Protein AF-A0A967L584-F1 (afdb_monomer_lite)

Secondary structure (DSSP, 8-state):
------PPP-PPPS-------SSS---PPEEEEE----SS-EEEEEEESS-EETT-SS--EEEEEETTS-EEEEE-STTT--TTS-EEEETTEEEEEPS-EE-TT-EEEEEEEPPPPTT-TTS-HHHHS-EEPPPPPPGGGGSTTTTPPP--S----SS-----------

Sequence (170 aa):
DASPWRGVGEPPSPERRDPLTGTGASTAIARVVGNYTGDEDNTFTFTAVQTGVVGGDKQLQVRWSDEQGRSGILNLDALNYAPGEPLEFVDGLALVFSEGEIIVNDNFSFNVRAQRSDLEWWVPEDERTAAIFQPSAWQRQQTEEFGAPVVEGPYTGTEDQEFTLTIQGS

pLDDT: mean 83.73, std 18.05, range [33.62, 98.56]

Foldseek 3Di:
DDDPDDPDPDDPDPDDPDPQPLDFAWDKFKWKDFFAQDAAKKKKKKFWAAKDWFQAQDWTKIKMAMPVGDIDIDTRYVVRDDAQDWDDDDRGMTMHIHTIIHHHGWMKMWIKGHQADPVPVVDDPVSRGTDTDTIDGTPRCCDPRHNNDDDDDDDPDPDDDDDDDDDDDD

Structure (mmCIF, N/CA/C/O backbone):
data_AF-A0A967L584-F1
#
_entry.id   AF-A0A967L584-F1
#
loop_
_atom_site.group_PDB
_atom_site.id
_atom_site.type_symbol
_atom_site.label_atom_id
_atom_site.label_alt_id
_atom_site.label_comp_id
_atom_site.label_asym_id
_atom_site.label_entity_id
_atom_site.label_seq_id
_atom_site.pdbx_PDB_ins_code
_atom_site.Cartn_x
_atom_site.Cartn_y
_atom_site.Cartn_z
_atom_site.occupancy
_atom_site.B_iso_or_equiv
_atom_site.auth_seq_id
_atom_site.auth_comp_id
_atom_site.auth_asym_id
_atom_site.auth_atom_id
_atom_site.pdbx_PDB_model_num
ATOM 1 N N . ASP A 1 1 ? 4.908 -26.405 -60.908 1.00 38.97 1 ASP A N 1
ATOM 2 C CA . ASP A 1 1 ? 4.010 -25.569 -60.094 1.00 38.97 1 ASP A CA 1
ATOM 3 C C . ASP A 1 1 ? 4.000 -26.029 -58.652 1.00 38.97 1 ASP A C 1
ATOM 5 O O . ASP A 1 1 ? 3.496 -27.104 -58.360 1.00 38.97 1 ASP A O 1
ATOM 9 N N . ALA A 1 2 ? 4.643 -25.257 -57.774 1.00 42.38 2 ALA A N 1
ATOM 10 C CA . ALA A 1 2 ? 4.703 -25.509 -56.337 1.00 42.38 2 ALA A CA 1
ATOM 11 C C . ALA A 1 2 ? 3.832 -24.473 -55.613 1.00 42.38 2 ALA A C 1
ATOM 13 O O . ALA A 1 2 ? 3.906 -23.280 -55.905 1.00 42.38 2 ALA A O 1
ATOM 14 N N . SER A 1 3 ? 2.975 -24.948 -54.711 1.00 45.47 3 SER A N 1
ATOM 15 C CA . SER A 1 3 ? 1.988 -24.154 -53.978 1.00 45.47 3 SER A CA 1
ATOM 16 C C . SER A 1 3 ? 2.634 -23.043 -53.130 1.00 45.47 3 SER A C 1
ATOM 18 O O . SER A 1 3 ? 3.581 -23.326 -52.394 1.00 45.47 3 SER A O 1
ATOM 20 N N . PRO A 1 4 ? 2.113 -21.801 -53.151 1.00 49.56 4 PRO A N 1
ATOM 21 C CA . PRO A 1 4 ? 2.626 -20.707 -52.336 1.00 49.56 4 PRO A CA 1
ATOM 22 C C . PRO A 1 4 ? 1.970 -20.719 -50.949 1.00 49.56 4 PRO A C 1
ATOM 24 O O . PRO A 1 4 ? 1.163 -19.854 -50.618 1.00 49.56 4 PRO A O 1
ATOM 27 N N . TRP A 1 5 ? 2.314 -21.701 -50.119 1.00 41.19 5 TRP A N 1
ATOM 28 C CA . TRP A 1 5 ? 2.005 -21.626 -48.692 1.00 41.19 5 TRP A CA 1
ATOM 29 C C . TRP A 1 5 ? 3.119 -20.844 -47.989 1.00 41.19 5 TRP A C 1
ATOM 31 O O . TRP A 1 5 ? 4.185 -21.382 -47.700 1.00 41.19 5 TRP A O 1
ATOM 41 N N . ARG A 1 6 ? 2.880 -19.552 -47.723 1.00 50.28 6 ARG A N 1
ATOM 42 C CA . ARG A 1 6 ? 3.615 -18.827 -46.677 1.00 50.28 6 ARG A CA 1
ATOM 43 C C . ARG A 1 6 ? 3.081 -19.330 -45.342 1.00 50.28 6 ARG A C 1
ATOM 45 O O . ARG A 1 6 ? 1.932 -19.050 -45.009 1.00 50.28 6 ARG A O 1
ATOM 52 N N . GLY A 1 7 ? 3.898 -20.090 -44.616 1.00 41.66 7 GLY A N 1
ATOM 53 C CA . GLY A 1 7 ? 3.625 -20.398 -43.217 1.00 41.66 7 GLY A CA 1
ATOM 54 C C . GLY A 1 7 ? 3.335 -19.102 -42.465 1.00 41.66 7 GLY A C 1
ATOM 55 O O . GLY A 1 7 ? 4.016 -18.093 -42.674 1.00 41.66 7 GLY A O 1
ATOM 56 N N . VAL A 1 8 ? 2.285 -19.120 -41.647 1.00 49.78 8 VAL A N 1
ATOM 57 C CA . VAL A 1 8 ? 2.089 -18.116 -40.602 1.00 49.78 8 VAL A CA 1
ATOM 58 C C . VAL A 1 8 ? 3.408 -18.001 -39.841 1.00 49.78 8 VAL A C 1
ATOM 60 O O . VAL A 1 8 ? 4.007 -19.022 -39.505 1.00 49.78 8 VAL A O 1
ATOM 63 N N . GLY A 1 9 ? 3.917 -16.776 -39.697 1.00 44.16 9 GLY A N 1
ATOM 64 C CA . GLY A 1 9 ? 5.165 -16.535 -38.980 1.00 44.16 9 GLY A CA 1
ATOM 65 C C . GLY A 1 9 ? 5.125 -17.211 -37.614 1.00 44.16 9 GLY A C 1
ATOM 66 O O . GLY A 1 9 ? 4.046 -17.352 -37.036 1.00 44.16 9 GLY A O 1
ATOM 67 N N . GLU A 1 10 ? 6.297 -17.651 -37.156 1.00 48.84 10 GLU A N 1
ATOM 68 C CA . GLU A 1 10 ? 6.543 -18.138 -35.798 1.00 48.84 10 GLU A CA 1
ATOM 69 C C . GLU A 1 10 ? 5.622 -17.397 -34.809 1.00 48.84 10 GLU A C 1
ATOM 71 O O . GLU A 1 10 ? 5.589 -16.157 -34.858 1.00 48.84 10 GLU A O 1
ATOM 76 N N . PRO A 1 11 ? 4.836 -18.089 -33.957 1.00 49.75 11 PRO A N 1
ATOM 77 C CA . PRO A 1 11 ? 4.095 -17.399 -32.910 1.00 49.75 11 PRO A CA 1
ATOM 78 C C . PRO A 1 11 ? 5.072 -16.481 -32.163 1.00 49.75 11 PRO A C 1
ATOM 80 O O . PRO A 1 11 ? 6.230 -16.871 -31.977 1.00 49.75 11 PRO A O 1
ATOM 83 N N . PRO A 1 12 ? 4.665 -15.255 -31.785 1.00 45.62 12 PRO A N 1
ATOM 84 C CA . PRO A 1 12 ? 5.549 -14.382 -31.033 1.00 45.62 12 PRO A CA 1
ATOM 85 C C . PRO A 1 12 ? 6.077 -15.170 -29.836 1.00 45.62 12 PRO A C 1
ATOM 87 O O . PRO A 1 12 ? 5.298 -15.734 -29.067 1.00 45.62 12 PRO A O 1
ATOM 90 N N . SER A 1 13 ? 7.406 -15.265 -29.745 1.00 43.09 13 SER A N 1
ATOM 91 C CA . SER A 1 13 ? 8.081 -15.859 -28.595 1.00 43.09 13 SER A CA 1
ATOM 92 C C . SER A 1 13 ? 7.451 -15.276 -27.325 1.00 43.09 13 SER A C 1
ATOM 94 O O . SER A 1 13 ? 7.328 -14.048 -27.260 1.00 43.09 13 SER A O 1
ATOM 96 N N . PRO A 1 14 ? 7.053 -16.082 -26.324 1.00 47.91 14 PRO A N 1
ATOM 97 C CA . PRO A 1 14 ? 6.413 -15.578 -25.105 1.00 47.91 14 PRO A CA 1
ATOM 98 C C . PRO A 1 14 ? 7.335 -14.705 -24.232 1.00 47.91 14 PRO A C 1
ATOM 100 O O . PRO A 1 14 ? 6.978 -14.332 -23.121 1.00 47.91 14 PRO A O 1
ATOM 103 N N . GLU A 1 15 ? 8.515 -14.331 -24.722 1.00 46.56 15 GLU A N 1
ATOM 104 C CA . GLU A 1 15 ? 9.531 -13.610 -23.974 1.00 46.56 15 GLU A CA 1
ATOM 105 C C . GLU A 1 15 ? 9.973 -12.356 -24.723 1.00 46.56 15 GLU A C 1
ATOM 107 O O . GLU A 1 15 ? 11.086 -12.231 -25.233 1.00 46.56 15 GLU A O 1
ATOM 112 N N . ARG A 1 16 ? 9.088 -11.367 -24.751 1.00 41.09 16 ARG A N 1
ATOM 113 C CA . ARG A 1 16 ? 9.546 -9.988 -24.627 1.00 41.09 16 ARG A CA 1
ATOM 114 C C . ARG A 1 16 ? 8.745 -9.342 -23.512 1.00 41.09 16 ARG A C 1
ATOM 116 O O . ARG A 1 16 ? 7.829 -8.574 -23.760 1.00 41.09 16 ARG A O 1
ATOM 123 N N . ARG A 1 17 ? 9.092 -9.704 -22.272 1.00 53.09 17 ARG A N 1
ATOM 124 C CA . ARG A 1 17 ? 8.871 -8.798 -21.144 1.00 53.09 17 ARG A CA 1
ATOM 125 C C . ARG A 1 17 ? 9.595 -7.516 -21.538 1.00 53.09 17 ARG A C 1
ATOM 127 O O . ARG A 1 17 ? 10.801 -7.576 -21.797 1.00 53.09 17 ARG A O 1
ATOM 134 N N . ASP A 1 18 ? 8.859 -6.424 -21.714 1.00 49.31 18 ASP A N 1
ATOM 135 C CA . ASP A 1 18 ? 9.482 -5.134 -21.983 1.00 49.31 18 ASP A CA 1
ATOM 136 C C . ASP A 1 18 ? 10.583 -4.907 -20.937 1.00 49.31 18 ASP A C 1
ATOM 138 O O . ASP A 1 18 ? 10.423 -5.309 -19.776 1.00 49.31 18 ASP A O 1
ATOM 142 N N . PRO A 1 19 ? 11.753 -4.379 -21.336 1.00 51.38 19 PRO A N 1
ATOM 143 C CA . PRO A 1 19 ? 12.800 -4.106 -20.370 1.00 51.38 19 PRO A CA 1
ATOM 144 C C . PRO A 1 19 ? 12.208 -3.215 -19.280 1.00 51.38 19 PRO A C 1
ATOM 146 O O . PRO A 1 19 ? 11.567 -2.223 -19.618 1.00 51.38 19 PRO A O 1
ATOM 149 N N . LEU A 1 20 ? 12.435 -3.578 -18.008 1.00 56.66 20 LEU A N 1
ATOM 150 C CA . LEU A 1 20 ? 12.178 -2.698 -16.864 1.00 56.66 20 LEU A CA 1
ATOM 151 C C . LEU A 1 20 ? 12.669 -1.310 -17.254 1.00 56.66 20 LEU A C 1
ATOM 153 O O . LEU A 1 20 ? 13.878 -1.122 -17.445 1.00 56.66 20 LEU A O 1
ATOM 157 N N . THR A 1 21 ? 11.756 -0.370 -17.460 1.00 62.25 21 THR A N 1
ATOM 158 C CA . THR A 1 21 ? 12.156 0.934 -17.983 1.00 62.25 21 THR A CA 1
ATOM 159 C C . THR A 1 21 ? 12.933 1.680 -16.912 1.00 62.25 21 THR A C 1
ATOM 161 O O . THR A 1 21 ? 13.709 2.580 -17.239 1.00 62.25 21 THR A O 1
ATOM 164 N N . GLY A 1 22 ? 12.716 1.335 -15.630 1.00 61.06 22 GLY A N 1
ATOM 165 C CA . GLY A 1 22 ? 13.284 2.029 -14.473 1.00 61.06 22 GLY A CA 1
ATOM 166 C C . GLY A 1 22 ? 12.938 3.520 -14.433 1.00 61.06 22 GLY A C 1
ATOM 167 O O . GLY A 1 22 ? 13.489 4.266 -13.626 1.00 61.06 22 GLY A O 1
ATOM 168 N N . THR A 1 23 ? 12.043 3.948 -15.319 1.00 62.84 23 THR A N 1
ATOM 169 C CA . THR A 1 23 ? 11.654 5.317 -15.624 1.00 62.84 23 THR A CA 1
ATOM 170 C C . THR A 1 23 ? 10.143 5.288 -15.837 1.00 62.84 23 THR A C 1
ATOM 172 O O . THR A 1 23 ? 9.642 4.450 -16.584 1.00 62.84 23 THR A O 1
ATOM 175 N N . GLY A 1 24 ? 9.401 6.135 -15.123 1.00 81.75 24 GLY A N 1
ATOM 176 C CA . GLY A 1 24 ? 7.939 6.070 -15.094 1.00 81.75 24 GLY A CA 1
ATOM 177 C C . GLY A 1 24 ? 7.348 5.830 -13.706 1.00 81.75 24 GLY A C 1
ATOM 178 O O . GLY A 1 24 ? 8.011 6.022 -12.675 1.00 81.75 24 GLY A O 1
ATOM 179 N N . ALA A 1 25 ? 6.084 5.412 -13.717 1.00 86.69 25 ALA A N 1
ATOM 180 C CA . ALA A 1 25 ? 5.305 5.043 -12.548 1.00 86.69 25 ALA A CA 1
ATOM 181 C C . ALA A 1 25 ? 5.148 3.524 -12.429 1.00 86.69 25 ALA A C 1
ATOM 183 O O . ALA A 1 25 ? 5.168 2.805 -13.429 1.00 86.69 25 ALA A O 1
ATOM 184 N N . SER A 1 26 ? 4.970 3.041 -11.202 1.00 92.31 26 SER A N 1
ATOM 185 C CA . SER A 1 26 ? 4.696 1.625 -10.956 1.00 92.31 26 SER A CA 1
ATOM 186 C C . SER A 1 26 ? 3.366 1.211 -11.594 1.00 92.31 26 SER A C 1
ATOM 188 O O . SER A 1 26 ? 2.406 1.977 -11.600 1.00 92.31 26 SER A O 1
ATOM 190 N N . THR A 1 27 ? 3.308 -0.004 -12.136 1.00 91.88 27 THR A N 1
ATOM 191 C CA . THR A 1 27 ? 2.149 -0.558 -12.856 1.00 91.88 27 THR A CA 1
ATOM 192 C C . THR A 1 27 ? 1.475 -1.712 -12.120 1.00 91.88 27 THR A C 1
ATOM 194 O O . THR A 1 27 ? 0.317 -2.008 -12.406 1.00 91.88 27 THR A O 1
ATOM 197 N N . ALA A 1 28 ? 2.154 -2.345 -11.157 1.00 93.56 28 ALA A N 1
ATOM 198 C CA . ALA A 1 28 ? 1.544 -3.374 -10.318 1.00 93.56 28 ALA A CA 1
ATOM 199 C C . ALA A 1 28 ? 0.386 -2.790 -9.496 1.00 93.56 28 ALA A C 1
ATOM 201 O O . ALA A 1 28 ? 0.557 -1.796 -8.796 1.00 93.56 28 ALA A O 1
ATOM 202 N N . ILE A 1 29 ? -0.787 -3.412 -9.534 1.00 92.81 29 ILE A N 1
ATOM 203 C CA . ILE A 1 29 ? -1.956 -2.959 -8.779 1.00 92.81 29 ILE A CA 1
ATOM 204 C C . ILE A 1 29 ? -1.924 -3.601 -7.396 1.00 92.81 29 ILE A C 1
ATOM 206 O O . ILE A 1 29 ? -1.831 -4.824 -7.287 1.00 92.81 29 ILE A O 1
ATOM 210 N N . ALA A 1 30 ? -2.037 -2.783 -6.350 1.00 95.56 30 ALA A N 1
ATOM 211 C CA . ALA A 1 30 ? -2.193 -3.242 -4.976 1.00 95.56 30 ALA A CA 1
ATOM 212 C C . ALA A 1 30 ? -3.674 -3.231 -4.575 1.00 95.56 30 ALA A C 1
ATOM 214 O O . ALA A 1 30 ? -4.383 -2.248 -4.784 1.00 95.56 30 ALA A O 1
ATOM 215 N N . ARG A 1 31 ? -4.134 -4.318 -3.959 1.00 96.88 31 ARG A N 1
ATOM 216 C CA . ARG A 1 31 ? -5.451 -4.433 -3.327 1.00 96.88 31 ARG A CA 1
ATOM 217 C C . ARG A 1 31 ? -5.263 -4.859 -1.884 1.00 96.88 31 ARG A C 1
ATOM 219 O O . ARG A 1 31 ? -4.509 -5.789 -1.613 1.00 96.88 31 ARG A O 1
ATOM 226 N N . VAL A 1 32 ? -5.987 -4.232 -0.970 1.00 97.75 32 VAL A N 1
ATOM 227 C CA . VAL A 1 32 ? -6.017 -4.657 0.432 1.00 97.75 32 VAL A CA 1
ATOM 228 C C . VAL A 1 32 ? -7.201 -5.589 0.668 1.00 97.75 32 VAL A C 1
ATOM 230 O O . VAL A 1 32 ? -8.309 -5.354 0.172 1.00 97.75 32 VAL A O 1
ATOM 233 N N . VAL A 1 33 ? -6.948 -6.673 1.396 1.00 97.69 33 VAL A N 1
ATOM 234 C CA . VAL A 1 33 ? -7.936 -7.681 1.794 1.00 97.69 33 VAL A CA 1
ATOM 235 C C . VAL A 1 33 ? -7.743 -8.053 3.266 1.00 97.69 33 VAL A C 1
ATOM 237 O O . VAL A 1 33 ? -6.709 -7.752 3.861 1.00 97.69 33 VAL A O 1
ATOM 240 N N . GLY A 1 34 ? -8.734 -8.729 3.844 1.00 96.69 34 GLY A N 1
ATOM 241 C CA . GLY A 1 34 ? -8.728 -9.148 5.247 1.00 96.69 34 GLY A CA 1
ATOM 242 C C . GLY A 1 34 ? -9.774 -8.412 6.076 1.00 96.69 34 GLY A C 1
ATOM 243 O O . GLY A 1 34 ? -10.652 -7.744 5.531 1.00 96.69 34 GLY A O 1
ATOM 244 N N . ASN A 1 35 ? -9.682 -8.564 7.395 1.00 96.00 35 ASN A N 1
ATOM 245 C CA . ASN A 1 35 ? -10.523 -7.858 8.358 1.00 96.00 35 ASN A CA 1
ATOM 246 C C . ASN A 1 35 ? -9.603 -7.095 9.298 1.00 96.00 35 ASN A C 1
ATOM 248 O O . ASN A 1 35 ? -8.730 -7.706 9.911 1.00 96.00 35 ASN A O 1
ATOM 252 N N . TYR A 1 36 ? -9.795 -5.782 9.407 1.00 96.69 36 TYR A N 1
ATOM 253 C CA . TYR A 1 36 ? -8.946 -4.969 10.262 1.00 96.69 36 TYR A CA 1
ATOM 254 C C . TYR A 1 36 ? -9.224 -5.265 11.737 1.00 96.69 36 TYR A C 1
ATOM 256 O O . TYR A 1 36 ? -10.364 -5.144 12.187 1.00 96.69 36 TYR A O 1
ATOM 264 N N . THR A 1 37 ? -8.184 -5.654 12.477 1.00 96.31 37 THR A N 1
ATOM 265 C CA . THR A 1 37 ? -8.272 -5.990 13.908 1.00 96.31 37 THR A CA 1
ATOM 266 C C . THR A 1 37 ? -7.561 -4.987 14.815 1.00 96.31 37 THR A C 1
ATOM 268 O O . THR A 1 37 ? -7.323 -5.305 15.977 1.00 96.31 37 THR A O 1
ATOM 271 N N . GLY A 1 38 ? -7.143 -3.831 14.294 1.00 95.06 38 GLY A N 1
ATOM 272 C CA . GLY A 1 38 ? -6.538 -2.783 15.112 1.00 95.06 38 GLY A CA 1
ATOM 273 C C . GLY A 1 38 ? -7.580 -1.980 15.892 1.00 95.06 38 GLY A C 1
ATOM 274 O O . GLY A 1 38 ? -8.747 -1.905 15.502 1.00 95.06 38 GLY A O 1
ATOM 275 N N . ASP A 1 39 ? -7.135 -1.380 16.995 1.00 93.38 39 ASP A N 1
ATOM 276 C CA . ASP A 1 39 ? -7.998 -0.667 17.947 1.00 93.38 39 ASP A CA 1
ATOM 277 C C . ASP A 1 39 ? -8.227 0.812 17.583 1.00 93.38 39 ASP A C 1
ATOM 279 O O . ASP A 1 39 ? -9.155 1.443 18.085 1.00 93.38 39 ASP A O 1
ATOM 283 N N . GLU A 1 40 ? -7.393 1.374 16.707 1.00 94.31 40 GLU A N 1
ATOM 284 C CA . GLU A 1 40 ? -7.432 2.781 16.302 1.00 94.31 40 GLU A CA 1
ATOM 285 C C . GLU A 1 40 ? -7.484 2.902 14.780 1.00 94.31 40 GLU A C 1
ATOM 287 O O . GLU A 1 40 ? -6.986 2.036 14.060 1.00 94.31 40 GLU A O 1
ATOM 292 N N . ASP A 1 41 ? -8.072 3.989 14.281 1.00 96.31 41 ASP A N 1
ATOM 293 C CA . ASP A 1 41 ? -7.945 4.329 12.865 1.00 96.31 41 ASP A CA 1
ATOM 294 C C . ASP A 1 41 ? -6.469 4.529 12.519 1.00 96.31 41 ASP A C 1
ATOM 296 O O . ASP A 1 41 ? -5.669 4.969 13.349 1.00 96.31 41 ASP A O 1
ATOM 300 N N . ASN A 1 42 ? -6.096 4.187 11.291 1.00 97.88 42 ASN A N 1
ATOM 301 C CA . ASN A 1 42 ? -4.701 4.235 10.889 1.00 97.88 42 ASN A CA 1
ATOM 302 C C . ASN A 1 42 ? -4.569 4.447 9.383 1.00 97.88 42 ASN A C 1
ATOM 304 O O . ASN A 1 42 ? -5.445 4.070 8.598 1.00 97.88 42 ASN A O 1
ATOM 308 N N . THR A 1 43 ? -3.425 4.984 8.986 1.00 98.38 43 THR A N 1
ATOM 309 C CA . THR A 1 43 ? -3.026 5.122 7.591 1.00 98.38 43 THR A CA 1
ATOM 310 C C . THR A 1 43 ? -1.760 4.319 7.358 1.00 98.38 43 THR A C 1
ATOM 312 O O . THR A 1 43 ? -0.726 4.570 7.977 1.00 98.38 43 THR A O 1
ATOM 315 N N . PHE A 1 44 ? -1.811 3.371 6.426 1.00 98.56 44 PHE A N 1
ATOM 316 C CA . PHE A 1 44 ? -0.633 2.620 6.011 1.00 98.56 44 PHE A CA 1
ATOM 317 C C . PHE A 1 44 ? -0.044 3.220 4.741 1.00 98.56 44 PHE A C 1
ATOM 319 O O . PHE A 1 44 ? -0.758 3.477 3.774 1.00 98.56 44 PHE A O 1
ATOM 326 N N . THR A 1 45 ? 1.275 3.395 4.725 1.00 98.56 45 THR A N 1
ATOM 327 C CA . THR A 1 45 ? 2.037 3.843 3.556 1.00 98.56 45 THR A CA 1
ATOM 328 C C . THR A 1 45 ? 3.027 2.767 3.146 1.00 98.56 45 THR A C 1
ATOM 330 O O . THR A 1 45 ? 3.821 2.301 3.963 1.00 98.56 45 THR A O 1
ATOM 333 N N . PHE A 1 46 ? 3.011 2.403 1.868 1.00 98.56 46 PHE A N 1
ATOM 334 C CA . PHE A 1 46 ? 3.904 1.420 1.267 1.00 98.56 46 PHE A CA 1
ATOM 335 C C . PHE A 1 46 ? 4.835 2.121 0.287 1.00 98.56 46 PHE A C 1
ATOM 337 O O . PHE A 1 46 ? 4.387 2.885 -0.558 1.00 98.56 46 PHE A O 1
ATOM 344 N N . THR A 1 47 ? 6.140 1.885 0.394 1.00 98.31 47 THR A N 1
ATOM 345 C CA . THR A 1 47 ? 7.172 2.512 -0.441 1.00 98.31 47 THR A CA 1
ATOM 346 C C . THR A 1 47 ? 8.100 1.459 -1.025 1.00 98.31 47 THR A C 1
ATOM 348 O O . THR A 1 47 ? 8.685 0.651 -0.297 1.00 98.31 47 THR A O 1
ATOM 351 N N . ALA A 1 48 ? 8.274 1.489 -2.341 1.00 97.06 48 ALA A N 1
ATOM 352 C CA . ALA A 1 48 ? 9.177 0.598 -3.051 1.00 97.06 48 ALA A CA 1
ATOM 353 C C . ALA A 1 48 ? 10.640 0.855 -2.664 1.00 97.06 48 ALA A C 1
ATOM 355 O O . ALA A 1 48 ? 11.140 1.976 -2.782 1.00 97.06 48 ALA A O 1
ATOM 356 N N . VAL A 1 49 ? 11.346 -0.197 -2.243 1.00 97.31 49 VAL A N 1
ATOM 357 C CA . VAL A 1 49 ? 12.768 -0.129 -1.862 1.00 97.31 49 VAL A CA 1
ATOM 358 C C . VAL A 1 49 ? 13.677 -0.210 -3.090 1.00 97.31 49 VAL A C 1
ATOM 360 O O . VAL A 1 49 ? 14.746 0.395 -3.117 1.00 97.31 49 VAL A O 1
ATOM 363 N N . GLN A 1 50 ? 13.245 -0.926 -4.129 1.00 93.88 50 GLN A N 1
ATOM 364 C CA . GLN A 1 50 ? 13.985 -1.121 -5.375 1.00 93.88 50 GLN A CA 1
ATOM 365 C C . GLN A 1 50 ? 13.039 -1.352 -6.552 1.00 93.88 50 GLN A C 1
ATOM 367 O O . GLN A 1 50 ? 11.892 -1.747 -6.357 1.00 93.88 50 GLN A O 1
ATOM 372 N N . THR A 1 51 ? 13.534 -1.120 -7.769 1.00 93.56 51 THR A N 1
ATOM 373 C CA . THR A 1 51 ? 12.778 -1.384 -8.998 1.00 93.56 51 THR A CA 1
ATOM 374 C C . THR A 1 51 ? 12.790 -2.874 -9.345 1.00 93.56 51 THR A C 1
ATOM 376 O O . THR A 1 51 ? 13.851 -3.503 -9.319 1.00 93.56 51 THR A O 1
ATOM 379 N N . GLY A 1 52 ? 11.644 -3.431 -9.737 1.00 93.31 52 GLY A N 1
ATOM 380 C CA . GLY A 1 52 ? 11.528 -4.830 -10.155 1.00 93.31 52 GLY A CA 1
ATOM 381 C C . GLY A 1 52 ? 10.135 -5.200 -10.660 1.00 93.31 52 GLY A C 1
ATOM 382 O O . GLY A 1 52 ? 9.248 -4.357 -10.713 1.00 93.31 52 GLY A O 1
ATOM 383 N N . VAL A 1 53 ? 9.951 -6.471 -11.027 1.00 94.19 53 VAL A N 1
ATOM 384 C CA . VAL A 1 53 ? 8.640 -7.039 -11.388 1.00 94.19 53 VAL A CA 1
ATOM 385 C C . VAL A 1 53 ? 8.135 -7.881 -10.223 1.00 94.19 53 VAL A C 1
ATOM 387 O O . VAL A 1 53 ? 8.901 -8.673 -9.671 1.00 94.19 53 VAL A O 1
ATOM 390 N N . VAL A 1 54 ? 6.863 -7.728 -9.867 1.00 94.56 54 VAL A N 1
ATOM 391 C CA . VAL A 1 54 ? 6.199 -8.567 -8.858 1.00 94.56 54 VAL A CA 1
ATOM 392 C C . VAL A 1 54 ? 6.211 -10.034 -9.294 1.00 94.56 54 VAL A C 1
ATOM 394 O O . VAL A 1 54 ? 5.801 -10.354 -10.406 1.00 94.56 54 VAL A O 1
ATOM 397 N N . GLY A 1 55 ? 6.693 -10.923 -8.424 1.00 91.44 55 GLY A N 1
ATOM 398 C CA . GLY A 1 55 ? 6.891 -12.344 -8.726 1.00 91.44 55 GLY A CA 1
ATOM 399 C C . GLY A 1 55 ? 8.061 -12.625 -9.674 1.00 91.44 55 GLY A C 1
ATOM 400 O O . GLY A 1 55 ? 8.165 -13.725 -10.210 1.00 91.44 55 GLY A O 1
ATOM 401 N N . GLY A 1 56 ? 8.925 -11.638 -9.929 1.00 91.44 56 GLY A N 1
ATOM 402 C CA . GLY A 1 56 ? 10.110 -11.793 -10.770 1.00 91.44 56 GLY A CA 1
ATOM 403 C C . GLY A 1 56 ? 11.310 -12.402 -10.034 1.00 91.44 56 GLY A C 1
ATOM 404 O O . GLY A 1 56 ? 11.360 -12.440 -8.808 1.00 91.44 56 GLY A O 1
ATOM 405 N N . ASP A 1 57 ? 12.326 -12.828 -10.792 1.00 86.62 57 ASP A N 1
ATOM 406 C CA . ASP A 1 57 ? 13.528 -13.488 -10.244 1.00 86.62 57 ASP A CA 1
ATOM 407 C C . ASP A 1 57 ? 14.447 -12.548 -9.445 1.00 86.62 57 ASP A C 1
ATOM 409 O O . ASP A 1 57 ? 15.312 -12.984 -8.684 1.00 86.62 57 ASP A O 1
ATOM 413 N N . LYS A 1 58 ? 14.310 -11.235 -9.656 1.00 88.56 58 LYS A N 1
ATOM 414 C CA . LYS A 1 58 ? 15.072 -10.233 -8.910 1.00 88.56 58 LYS A CA 1
ATOM 415 C C . LYS A 1 58 ? 14.395 -9.995 -7.570 1.00 88.56 58 LYS A C 1
ATOM 417 O O . LYS A 1 58 ? 13.183 -9.819 -7.527 1.00 88.56 58 LYS A O 1
ATOM 422 N N . GLN A 1 59 ? 15.201 -9.879 -6.514 1.00 90.81 59 GLN A N 1
ATOM 423 C CA . GLN A 1 59 ? 14.722 -9.422 -5.213 1.00 90.81 59 GLN A CA 1
ATOM 424 C C . GLN A 1 59 ? 13.929 -8.121 -5.398 1.00 90.81 59 GLN A C 1
ATOM 426 O O . GLN A 1 59 ? 14.430 -7.167 -6.004 1.00 90.81 59 GLN A O 1
ATOM 431 N N . LEU A 1 60 ? 12.708 -8.090 -4.877 1.00 94.81 60 LEU A N 1
ATOM 432 C CA . LEU A 1 60 ? 11.825 -6.933 -4.905 1.00 94.81 60 LEU A CA 1
ATOM 433 C C . LEU A 1 60 ? 11.246 -6.744 -3.512 1.00 94.81 60 LEU A C 1
ATOM 435 O O . LEU A 1 60 ? 10.694 -7.676 -2.934 1.00 94.81 60 LEU A O 1
ATOM 439 N N . GLN A 1 61 ? 11.398 -5.540 -2.970 1.00 97.25 61 GLN A N 1
ATOM 440 C CA . GLN A 1 61 ? 10.984 -5.223 -1.612 1.00 97.25 61 GLN A CA 1
ATOM 441 C C . GLN A 1 61 ? 10.153 -3.953 -1.564 1.00 97.25 61 GLN A C 1
ATOM 443 O O . GLN A 1 61 ? 10.461 -2.959 -2.227 1.00 97.25 61 GLN A O 1
ATOM 448 N N . VAL A 1 62 ? 9.132 -3.983 -0.715 1.00 97.75 62 VAL A N 1
ATOM 449 C CA . VAL A 1 62 ? 8.311 -2.826 -0.370 1.00 97.75 62 VAL A CA 1
ATOM 450 C C . VAL A 1 62 ? 8.352 -2.663 1.140 1.00 97.75 62 VAL A C 1
ATOM 452 O O . VAL A 1 62 ? 8.043 -3.590 1.886 1.00 97.75 62 VAL A O 1
ATOM 455 N N . ARG A 1 63 ? 8.759 -1.485 1.603 1.00 98.44 63 ARG A N 1
ATOM 456 C CA . ARG A 1 63 ? 8.702 -1.123 3.017 1.00 98.44 63 ARG A CA 1
ATOM 457 C C . ARG A 1 63 ? 7.329 -0.549 3.317 1.00 98.44 63 ARG A C 1
ATOM 459 O O . ARG A 1 63 ? 6.839 0.259 2.536 1.00 98.44 63 ARG A O 1
ATOM 466 N N . TRP A 1 64 ? 6.760 -0.895 4.461 1.00 98.56 64 TRP A N 1
ATOM 467 C CA . TRP A 1 64 ? 5.555 -0.253 4.965 1.00 98.56 64 TRP A CA 1
ATOM 468 C C . TRP A 1 64 ? 5.817 0.474 6.275 1.00 98.56 64 TRP A C 1
ATOM 470 O O . TRP A 1 64 ? 6.705 0.092 7.041 1.00 98.56 64 TRP A O 1
ATOM 480 N N . SER A 1 65 ? 5.045 1.524 6.513 1.00 98.50 65 SER A N 1
ATOM 481 C CA . SER A 1 65 ? 4.970 2.236 7.784 1.00 98.50 65 SER A CA 1
ATOM 482 C C . SER A 1 65 ? 3.547 2.711 8.035 1.00 98.50 65 SER A C 1
ATOM 484 O O . SER A 1 65 ? 2.790 2.897 7.081 1.00 98.50 65 SER A O 1
ATOM 486 N N . ASP A 1 66 ? 3.204 2.938 9.294 1.00 98.00 66 ASP A N 1
ATOM 487 C CA . ASP A 1 66 ? 1.906 3.472 9.690 1.00 98.00 66 ASP A CA 1
ATOM 488 C C . ASP A 1 66 ? 2.027 4.712 10.591 1.00 98.00 66 ASP A C 1
ATOM 490 O O . ASP A 1 66 ? 3.131 5.118 10.969 1.00 98.00 66 ASP A O 1
ATOM 494 N N . GLU A 1 67 ? 0.896 5.333 10.926 1.00 97.06 67 GLU A N 1
ATOM 495 C CA . GLU A 1 67 ? 0.863 6.555 11.746 1.00 97.06 67 GLU A CA 1
ATOM 496 C C . GLU A 1 67 ? 1.158 6.289 13.229 1.00 97.06 67 GLU A C 1
ATOM 498 O O . GLU A 1 67 ? 1.508 7.204 13.974 1.00 97.06 67 GLU A O 1
ATOM 503 N N . GLN A 1 68 ? 1.108 5.021 13.643 1.00 94.19 68 GLN A N 1
ATOM 504 C CA . GLN A 1 68 ? 1.463 4.559 14.985 1.00 94.19 68 GLN A CA 1
ATOM 505 C C . GLN A 1 68 ? 2.978 4.306 15.130 1.00 94.19 68 GLN A C 1
ATOM 507 O O . GLN A 1 68 ? 3.455 3.915 16.197 1.00 94.19 68 GLN A O 1
ATOM 512 N N . GLY A 1 69 ? 3.761 4.534 14.067 1.00 95.62 69 GLY A N 1
ATOM 513 C CA . GLY A 1 69 ? 5.215 4.372 14.052 1.00 95.62 69 GLY A CA 1
ATOM 514 C C . GLY A 1 69 ? 5.688 2.929 13.859 1.00 95.62 69 GLY A C 1
ATOM 515 O O . GLY A 1 69 ? 6.887 2.654 13.979 1.00 95.62 69 GLY A O 1
ATOM 516 N N . ARG A 1 70 ? 4.783 1.996 13.549 1.00 97.56 70 ARG A N 1
ATOM 517 C CA . ARG A 1 70 ? 5.129 0.620 13.182 1.00 97.56 70 ARG A CA 1
ATOM 518 C C . ARG A 1 70 ? 5.617 0.593 11.740 1.00 97.56 70 ARG A C 1
ATOM 520 O O . ARG A 1 70 ? 5.258 1.431 10.915 1.00 97.56 70 ARG A O 1
ATOM 527 N N . SER A 1 71 ? 6.482 -0.368 11.435 1.00 98.12 71 SER A N 1
ATOM 528 C CA . SER A 1 71 ? 7.011 -0.551 10.085 1.00 98.12 71 SER A CA 1
ATOM 529 C C . SER A 1 71 ? 7.473 -1.982 9.845 1.00 98.12 71 SER A C 1
ATOM 531 O O . SER A 1 71 ? 7.727 -2.738 10.784 1.00 98.12 71 SER A O 1
ATOM 533 N N . GLY A 1 72 ? 7.610 -2.343 8.572 1.00 98.25 72 GLY A N 1
ATOM 534 C CA . GLY A 1 72 ? 8.101 -3.649 8.148 1.00 98.25 72 GLY A CA 1
ATOM 535 C C . GLY A 1 72 ? 8.485 -3.676 6.671 1.00 98.25 72 GLY A C 1
ATOM 536 O O . GLY A 1 72 ? 8.449 -2.656 5.982 1.00 98.25 72 GLY A O 1
ATOM 537 N N . ILE A 1 73 ? 8.892 -4.849 6.185 1.00 97.81 73 ILE A N 1
ATOM 538 C CA . ILE A 1 73 ? 9.302 -5.073 4.792 1.00 97.81 73 ILE A CA 1
ATOM 539 C C . ILE A 1 73 ? 8.555 -6.290 4.251 1.00 97.81 73 ILE A C 1
ATOM 541 O O . ILE A 1 73 ? 8.505 -7.325 4.910 1.00 97.81 73 ILE A O 1
ATOM 545 N N . LEU A 1 74 ? 8.020 -6.159 3.041 1.00 97.50 74 LEU A N 1
ATOM 546 C CA . LEU A 1 74 ? 7.430 -7.235 2.254 1.00 97.50 74 LEU A CA 1
ATOM 547 C C . LEU A 1 74 ? 8.369 -7.610 1.108 1.00 97.50 74 LEU A C 1
ATOM 549 O O . LEU A 1 74 ? 8.902 -6.724 0.437 1.00 97.50 74 LEU A O 1
ATOM 553 N N . ASN A 1 75 ? 8.554 -8.912 0.884 1.00 96.62 75 ASN A N 1
ATOM 554 C CA . ASN A 1 75 ? 9.317 -9.447 -0.244 1.00 96.62 75 ASN A CA 1
ATOM 555 C C . ASN A 1 75 ? 8.339 -9.910 -1.327 1.00 96.62 75 ASN A C 1
ATOM 557 O O . ASN A 1 75 ? 7.455 -10.713 -1.048 1.00 96.62 75 ASN A O 1
ATOM 561 N N . LEU A 1 76 ? 8.507 -9.398 -2.544 1.00 95.94 76 LEU A N 1
ATOM 562 C CA . LEU A 1 76 ? 7.622 -9.624 -3.689 1.00 95.94 76 LEU A CA 1
ATOM 563 C C . LEU A 1 76 ? 8.334 -10.338 -4.849 1.00 95.94 76 LEU A C 1
ATOM 565 O O . LEU A 1 76 ? 7.900 -10.235 -5.994 1.00 95.94 76 LEU A O 1
ATOM 569 N N . ASP A 1 77 ? 9.456 -11.001 -4.582 1.00 91.75 7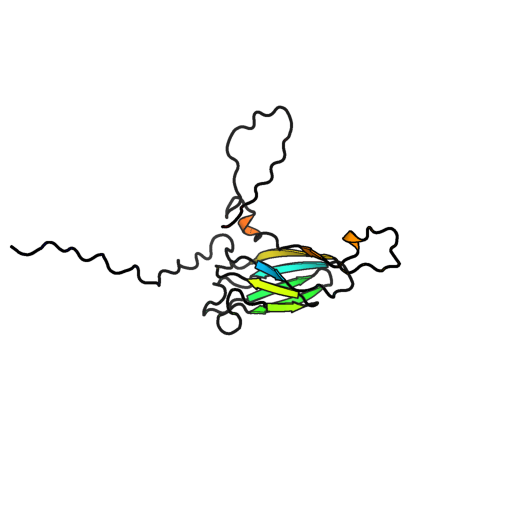7 ASP A N 1
ATOM 570 C CA . ASP A 1 77 ? 10.167 -11.810 -5.574 1.00 91.75 77 ASP A CA 1
ATOM 571 C C . ASP A 1 77 ? 9.583 -13.226 -5.700 1.00 91.75 77 ASP A C 1
ATOM 573 O O . ASP A 1 77 ? 8.817 -13.682 -4.848 1.00 91.75 77 ASP A O 1
ATOM 577 N N . ALA A 1 78 ? 9.979 -13.931 -6.761 1.00 90.31 78 ALA A N 1
ATOM 578 C CA . ALA A 1 78 ? 9.473 -15.256 -7.119 1.00 90.31 78 ALA A CA 1
ATOM 579 C C . ALA A 1 78 ? 9.640 -16.330 -6.026 1.00 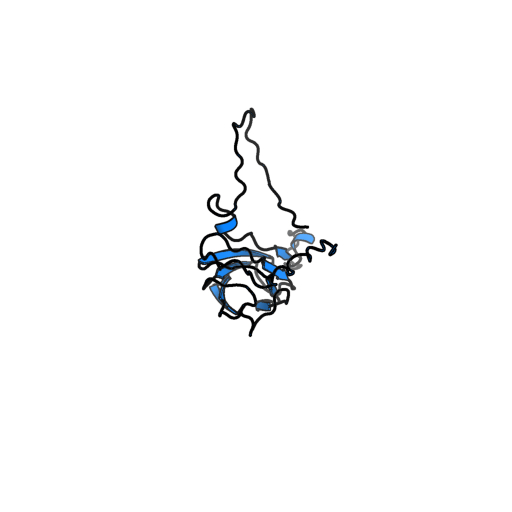90.31 78 ALA A C 1
ATOM 581 O O . ALA A 1 78 ? 8.951 -17.347 -6.064 1.00 90.31 78 ALA A O 1
ATOM 582 N N . LEU A 1 79 ? 10.562 -16.146 -5.072 1.00 90.94 79 LEU A N 1
ATOM 583 C CA . LEU A 1 79 ? 10.783 -17.106 -3.987 1.00 90.94 79 LEU A CA 1
ATOM 584 C C . LEU A 1 79 ? 9.821 -16.896 -2.817 1.00 90.94 79 LEU A C 1
ATOM 586 O O . LEU A 1 79 ? 9.610 -17.822 -2.036 1.00 90.94 79 LEU A O 1
ATOM 590 N N . ASN A 1 80 ? 9.280 -15.687 -2.679 1.00 92.50 80 ASN A N 1
ATOM 591 C CA . ASN A 1 80 ? 8.503 -15.277 -1.513 1.00 92.50 80 ASN A CA 1
ATOM 592 C C . ASN A 1 80 ? 7.042 -14.954 -1.841 1.00 92.50 80 ASN A C 1
ATOM 594 O O . ASN A 1 80 ? 6.221 -14.927 -0.927 1.00 92.50 80 ASN A O 1
ATOM 598 N N . TYR A 1 81 ? 6.715 -14.691 -3.107 1.00 94.38 81 TYR A N 1
ATOM 599 C CA . TYR A 1 81 ? 5.399 -14.195 -3.482 1.00 94.38 81 TYR A CA 1
ATOM 600 C C . TYR A 1 81 ? 5.002 -14.586 -4.908 1.00 94.38 81 TYR A C 1
ATOM 602 O O . TYR A 1 81 ? 5.730 -14.317 -5.867 1.00 94.38 81 TYR A O 1
ATOM 610 N N . ALA A 1 82 ? 3.801 -15.150 -5.052 1.00 94.44 82 ALA A N 1
ATOM 611 C CA . ALA A 1 82 ? 3.153 -15.336 -6.343 1.00 94.44 82 ALA A CA 1
ATOM 612 C C . ALA A 1 82 ? 2.114 -14.218 -6.582 1.00 94.44 82 ALA A C 1
ATOM 614 O O . ALA A 1 82 ? 1.271 -13.968 -5.716 1.00 94.44 82 ALA A O 1
ATOM 615 N N . PRO A 1 83 ? 2.127 -13.540 -7.748 1.00 95.06 83 PRO A N 1
ATOM 616 C CA . PRO A 1 83 ? 1.144 -12.509 -8.068 1.00 95.06 83 PRO A CA 1
ATOM 617 C C . PRO A 1 83 ? -0.303 -12.989 -7.911 1.00 95.06 83 PRO A C 1
ATOM 619 O O . PRO A 1 83 ? -0.673 -14.060 -8.387 1.00 95.06 83 PRO A O 1
ATOM 622 N N . GLY A 1 84 ? -1.136 -12.167 -7.274 1.00 93.12 84 GLY A N 1
ATOM 623 C CA . GLY A 1 84 ? -2.528 -12.491 -6.962 1.00 93.12 84 GLY A CA 1
ATOM 624 C C . GLY A 1 84 ? -2.750 -13.204 -5.623 1.00 93.12 84 GLY A C 1
ATOM 625 O O . GLY A 1 84 ? -3.903 -13.278 -5.190 1.00 93.12 84 GLY A O 1
ATOM 626 N N . GLU A 1 85 ? -1.701 -13.675 -4.944 1.00 95.94 85 GLU A N 1
ATOM 627 C CA . GLU A 1 85 ? -1.837 -14.274 -3.614 1.00 95.94 85 GLU A CA 1
ATOM 628 C C . GLU A 1 85 ? -1.916 -13.208 -2.505 1.00 95.94 85 GLU A C 1
ATOM 630 O O . GLU A 1 85 ? -1.324 -12.137 -2.622 1.00 95.94 85 GLU A O 1
ATOM 635 N N . PRO A 1 86 ? -2.663 -13.449 -1.414 1.00 97.12 86 PRO A N 1
ATOM 636 C CA . PRO A 1 86 ? -2.625 -12.575 -0.246 1.00 97.12 86 PRO A CA 1
ATOM 637 C C . PRO A 1 86 ? -1.294 -12.690 0.505 1.00 97.12 86 PRO A C 1
ATOM 639 O O . PRO A 1 86 ? -0.904 -13.776 0.927 1.00 97.12 86 PRO A O 1
ATOM 642 N N . LEU A 1 87 ? -0.640 -11.553 0.732 1.00 97.12 87 LEU A N 1
ATOM 643 C CA . LEU A 1 87 ? 0.545 -11.421 1.574 1.00 97.12 87 LEU A CA 1
ATOM 644 C C . LEU A 1 87 ? 0.187 -10.678 2.863 1.00 97.12 87 LEU A C 1
ATOM 646 O O . LEU A 1 87 ? -0.024 -9.463 2.857 1.00 97.12 87 LEU A O 1
ATOM 650 N N . GLU A 1 88 ? 0.093 -11.420 3.964 1.00 97.25 88 GLU A N 1
ATOM 651 C CA . GLU A 1 88 ? -0.187 -10.867 5.292 1.00 97.25 88 GLU A CA 1
ATOM 652 C C . GLU A 1 88 ? 0.940 -9.944 5.763 1.00 97.25 88 GLU A C 1
ATOM 654 O O . GLU A 1 88 ? 2.121 -10.195 5.507 1.00 97.25 88 GLU A O 1
ATOM 659 N N . PHE A 1 89 ? 0.578 -8.878 6.481 1.00 96.50 89 PHE A N 1
ATOM 660 C CA . PHE A 1 89 ? 1.564 -7.986 7.088 1.00 96.50 89 PHE A CA 1
ATOM 661 C C . PHE A 1 89 ? 1.226 -7.638 8.540 1.00 96.50 89 PHE A C 1
ATOM 663 O O . PHE A 1 89 ? 2.023 -7.949 9.423 1.00 96.50 89 PHE A O 1
ATOM 670 N N . VAL A 1 90 ? 0.069 -7.031 8.831 1.00 97.88 90 VAL A N 1
ATOM 671 C CA . VAL A 1 90 ? -0.277 -6.612 10.202 1.00 97.88 90 VAL A CA 1
ATOM 672 C C . VAL A 1 90 ? -1.790 -6.504 10.405 1.00 97.88 90 VAL A C 1
ATOM 674 O O . VAL A 1 90 ? -2.530 -6.326 9.445 1.00 97.88 90 VAL A O 1
ATOM 677 N N . ASP A 1 91 ? -2.253 -6.611 11.652 1.00 97.25 91 ASP A N 1
ATOM 678 C CA . ASP A 1 91 ? -3.644 -6.358 12.078 1.00 97.25 91 ASP A CA 1
ATOM 679 C C . ASP A 1 91 ? -4.732 -7.092 11.271 1.00 97.25 91 ASP A C 1
ATOM 681 O O . ASP A 1 91 ? -5.787 -6.529 10.968 1.00 97.25 91 ASP A O 1
ATOM 685 N N . GLY A 1 92 ? -4.463 -8.344 10.886 1.00 97.19 92 GLY A N 1
ATOM 686 C CA . GLY A 1 92 ? -5.397 -9.155 10.096 1.00 97.19 92 GLY A CA 1
ATOM 687 C C . GLY A 1 92 ? -5.542 -8.709 8.635 1.00 97.19 92 GLY A C 1
ATOM 688 O O . GLY A 1 92 ? -6.440 -9.183 7.932 1.00 97.19 92 GLY A O 1
ATOM 689 N N . LEU A 1 93 ? -4.669 -7.809 8.175 1.00 98.25 93 LEU A N 1
ATOM 690 C CA . LEU A 1 93 ? -4.630 -7.299 6.812 1.00 98.25 93 LEU A CA 1
ATOM 691 C C . LEU A 1 93 ? -3.596 -8.042 5.965 1.00 98.25 93 LEU A C 1
ATOM 693 O O . LEU A 1 93 ? -2.499 -8.393 6.415 1.00 98.25 93 LEU A O 1
ATOM 697 N N . ALA A 1 94 ? -3.936 -8.192 4.689 1.00 98.25 94 ALA A N 1
ATOM 698 C CA . ALA A 1 94 ? -3.044 -8.683 3.657 1.00 98.25 94 ALA A CA 1
ATOM 699 C C . ALA A 1 94 ? -3.114 -7.792 2.413 1.00 98.25 94 ALA A C 1
ATOM 701 O O . ALA A 1 94 ? -4.154 -7.202 2.102 1.00 98.25 94 ALA A O 1
ATOM 702 N N . LEU A 1 95 ? -2.007 -7.720 1.679 1.00 97.62 95 LEU A N 1
ATOM 703 C CA . LEU A 1 95 ? -1.961 -7.102 0.360 1.00 97.62 95 LEU A CA 1
ATOM 704 C C . LEU A 1 95 ? -1.949 -8.164 -0.728 1.00 97.62 95 LEU A C 1
ATOM 706 O O . LEU A 1 95 ? -1.274 -9.179 -0.618 1.00 97.62 95 LEU A O 1
ATOM 710 N N . VAL A 1 96 ? -2.666 -7.883 -1.806 1.00 97.62 96 VAL A N 1
ATOM 711 C CA . VAL A 1 96 ? -2.602 -8.627 -3.056 1.00 97.62 96 VAL A CA 1
ATOM 712 C C . VAL A 1 96 ? -2.042 -7.693 -4.115 1.00 97.62 96 VAL A C 1
ATOM 714 O O . VAL A 1 96 ? -2.656 -6.680 -4.441 1.00 97.62 96 VAL A O 1
ATOM 717 N N . PHE A 1 97 ? -0.889 -8.048 -4.662 1.00 96.75 97 PHE A N 1
ATOM 718 C CA . PHE A 1 97 ? -0.283 -7.389 -5.814 1.00 96.75 97 PHE A CA 1
ATOM 719 C C . PHE A 1 97 ? -0.556 -8.175 -7.095 1.00 96.75 97 PHE A C 1
ATOM 721 O O . PHE A 1 97 ? -0.345 -9.393 -7.130 1.00 96.75 97 PHE A O 1
ATOM 728 N N . SER A 1 98 ? -0.982 -7.482 -8.153 1.00 94.88 98 SER A N 1
ATOM 729 C CA . SER A 1 98 ? -0.955 -8.030 -9.511 1.00 94.88 98 SER A CA 1
ATOM 730 C C . SER A 1 98 ? 0.484 -8.186 -10.009 1.00 94.88 98 SER A C 1
ATOM 732 O O . SER A 1 98 ? 1.416 -7.598 -9.458 1.00 94.88 98 SER A O 1
ATOM 734 N N . GLU A 1 99 ? 0.664 -8.930 -11.099 1.00 91.75 99 GLU A N 1
ATOM 735 C CA . GLU A 1 99 ? 1.897 -8.817 -11.879 1.00 91.75 99 GLU A CA 1
ATOM 736 C C . GLU A 1 99 ? 2.026 -7.373 -12.399 1.00 91.75 99 GLU A C 1
ATOM 738 O O . GLU A 1 99 ? 1.021 -6.717 -12.698 1.00 91.75 99 GLU A O 1
ATOM 743 N N . GLY A 1 100 ? 3.254 -6.860 -12.448 1.00 92.00 100 GLY A N 1
ATOM 744 C CA . GLY A 1 100 ? 3.551 -5.501 -12.890 1.00 92.00 100 GLY A CA 1
ATOM 745 C C . GLY A 1 100 ? 4.917 -5.017 -12.412 1.00 92.00 100 GLY A C 1
ATOM 746 O O . GLY A 1 100 ? 5.555 -5.639 -11.558 1.00 92.00 100 GLY A O 1
ATOM 747 N N . GLU A 1 101 ? 5.369 -3.902 -12.978 1.00 92.94 101 GLU A N 1
ATOM 748 C CA . GLU A 1 101 ? 6.600 -3.224 -12.571 1.00 92.94 101 GLU A CA 1
ATOM 749 C C . GLU A 1 101 ? 6.336 -2.354 -11.335 1.00 92.94 101 GLU A C 1
ATOM 751 O O . GLU A 1 101 ? 5.322 -1.662 -11.242 1.00 92.94 101 GLU A O 1
ATOM 756 N N . ILE A 1 102 ? 7.261 -2.378 -10.383 1.00 94.62 102 ILE A N 1
ATOM 757 C CA . ILE A 1 102 ? 7.320 -1.459 -9.249 1.00 94.62 102 ILE A CA 1
ATOM 758 C C . ILE A 1 102 ? 8.598 -0.642 -9.395 1.00 94.62 102 ILE A C 1
ATOM 760 O O . ILE A 1 102 ? 9.664 -1.209 -9.631 1.00 94.62 102 ILE A O 1
ATOM 764 N N . ILE A 1 103 ? 8.499 0.679 -9.241 1.00 93.31 103 ILE A N 1
ATOM 765 C CA . ILE A 1 103 ? 9.615 1.615 -9.387 1.00 93.31 103 ILE A CA 1
ATOM 766 C C . ILE A 1 103 ? 10.087 2.094 -8.012 1.00 93.31 103 ILE A C 1
ATOM 768 O O . ILE A 1 103 ? 9.289 2.496 -7.171 1.00 93.31 103 ILE A O 1
ATOM 772 N N . VAL A 1 104 ? 11.403 2.106 -7.788 1.00 94.25 104 VAL A N 1
ATOM 773 C CA . VAL A 1 104 ? 12.015 2.567 -6.530 1.00 94.25 104 VAL A CA 1
ATOM 774 C C . VAL A 1 104 ? 11.521 3.954 -6.089 1.00 94.25 104 VAL A C 1
ATOM 776 O O . VAL A 1 104 ? 11.408 4.877 -6.899 1.00 94.25 104 VAL A O 1
ATOM 779 N N . ASN A 1 105 ? 11.284 4.115 -4.783 1.00 94.88 105 ASN A N 1
ATOM 780 C CA . ASN A 1 105 ? 10.746 5.317 -4.128 1.00 94.88 105 ASN A CA 1
ATOM 781 C C . ASN A 1 105 ? 9.326 5.729 -4.550 1.00 94.88 105 ASN A C 1
ATOM 783 O O . ASN A 1 105 ? 8.831 6.752 -4.078 1.00 94.88 105 ASN A O 1
ATOM 787 N N . ASP A 1 106 ? 8.662 4.974 -5.423 1.00 95.56 106 ASP A N 1
ATOM 788 C CA . ASP A 1 106 ? 7.226 5.133 -5.621 1.00 95.56 106 ASP A CA 1
ATOM 789 C C . ASP A 1 106 ? 6.477 4.617 -4.385 1.00 95.56 106 ASP A C 1
ATOM 791 O O . ASP A 1 106 ? 6.982 3.763 -3.642 1.00 95.56 106 ASP A O 1
ATOM 795 N N . ASN A 1 107 ? 5.299 5.171 -4.124 1.00 96.94 107 ASN A N 1
ATOM 796 C CA . ASN A 1 107 ? 4.523 4.829 -2.938 1.00 96.94 107 ASN A CA 1
ATOM 797 C C . ASN A 1 107 ? 3.017 4.890 -3.185 1.00 96.94 107 ASN A C 1
ATOM 799 O O . ASN A 1 107 ? 2.564 5.566 -4.100 1.00 96.94 107 ASN A O 1
ATOM 803 N N . PHE A 1 108 ? 2.260 4.190 -2.352 1.00 97.38 108 PHE A N 1
ATOM 804 C CA . PHE A 1 108 ? 0.811 4.323 -2.241 1.00 97.38 108 PHE A CA 1
ATOM 805 C C . PHE A 1 108 ? 0.419 4.258 -0.765 1.00 97.38 108 PHE A C 1
ATOM 807 O O . PHE A 1 108 ? 1.194 3.784 0.077 1.00 97.38 108 PHE A O 1
ATOM 814 N N . SER A 1 109 ? -0.796 4.693 -0.451 1.00 98.19 109 SER A N 1
ATOM 815 C CA . SER A 1 109 ? -1.343 4.601 0.900 1.00 98.19 109 SER A CA 1
ATOM 816 C C . SER A 1 109 ? -2.800 4.158 0.901 1.00 98.19 109 SER A C 1
ATOM 818 O O . SER A 1 109 ? -3.492 4.210 -0.118 1.00 98.19 109 SER A O 1
ATOM 820 N N . PHE A 1 110 ? -3.262 3.685 2.055 1.00 98.25 110 PHE A N 1
ATOM 821 C CA . PHE A 1 110 ? -4.679 3.468 2.319 1.00 98.25 110 PHE A CA 1
ATOM 822 C C . PHE A 1 110 ? -5.008 3.711 3.783 1.00 98.25 110 PHE A C 1
ATOM 824 O O . PHE A 1 110 ? -4.160 3.565 4.666 1.00 98.25 110 PHE A O 1
ATOM 831 N N . ASN A 1 111 ? -6.276 4.032 4.015 1.00 98.06 111 ASN A N 1
ATOM 832 C CA . ASN A 1 111 ? -6.825 4.225 5.345 1.00 98.06 111 ASN A CA 1
ATOM 833 C C . ASN A 1 111 ? -7.517 2.949 5.820 1.00 98.06 111 ASN A C 1
ATOM 835 O O . ASN A 1 111 ? -8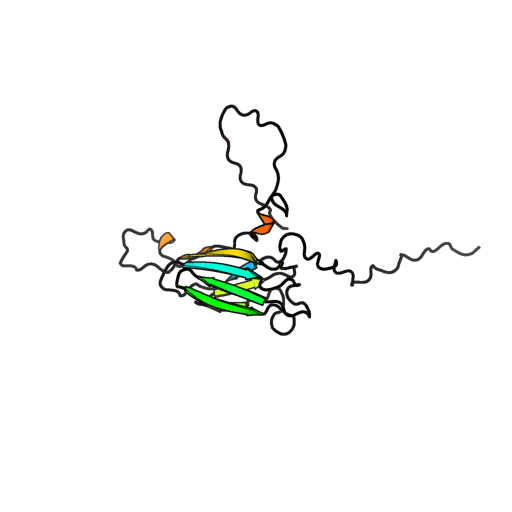.104 2.197 5.032 1.00 98.06 111 ASN A O 1
ATOM 839 N N . VAL A 1 112 ? -7.507 2.754 7.129 1.00 97.44 112 VAL A N 1
ATOM 840 C CA . VAL A 1 112 ? -8.343 1.782 7.824 1.00 97.44 112 VAL A CA 1
ATOM 841 C C . VAL A 1 112 ? -9.085 2.471 8.952 1.00 97.44 112 VAL A C 1
ATOM 843 O O . VAL A 1 112 ? -8.592 3.418 9.564 1.00 97.44 112 VAL A O 1
ATOM 846 N N . ARG A 1 113 ? -10.289 1.977 9.214 1.00 95.50 113 ARG A N 1
ATOM 847 C CA . ARG A 1 113 ? -11.129 2.416 10.317 1.00 95.50 113 ARG A CA 1
ATOM 848 C C . ARG A 1 113 ? -11.291 1.267 11.293 1.00 95.50 113 ARG A C 1
ATOM 850 O O . ARG A 1 113 ? -11.696 0.176 10.881 1.00 95.50 113 ARG A O 1
ATOM 857 N N . ALA A 1 114 ? -10.992 1.518 12.560 1.00 95.19 114 ALA A N 1
ATOM 858 C CA . ALA A 1 114 ? -11.178 0.540 13.620 1.00 95.19 114 ALA A CA 1
ATOM 859 C C . ALA A 1 114 ? -12.661 0.326 13.937 1.00 95.19 114 ALA A C 1
ATOM 861 O O . ALA A 1 114 ? -13.524 1.157 13.639 1.00 95.19 114 ALA A O 1
ATOM 862 N N . GLN A 1 115 ? -12.955 -0.808 14.571 1.00 94.06 115 GLN A N 1
ATOM 863 C CA . GLN A 1 115 ? -14.268 -1.041 15.154 1.00 94.06 115 GLN A CA 1
ATOM 864 C C . GLN A 1 115 ? -14.500 -0.032 16.286 1.00 94.06 115 GLN A C 1
ATOM 866 O O . GLN A 1 115 ? -13.729 0.037 17.240 1.00 94.06 115 GLN A O 1
ATOM 871 N N . ARG A 1 116 ? -15.593 0.725 16.201 1.00 92.81 116 ARG A N 1
ATOM 872 C CA . ARG A 1 116 ? -16.030 1.634 17.264 1.00 92.81 116 ARG A CA 1
ATOM 873 C C . ARG A 1 116 ? -16.760 0.878 18.361 1.00 92.81 116 ARG A C 1
ATOM 875 O O . ARG A 1 116 ? -17.367 -0.170 18.121 1.00 92.81 116 ARG A O 1
ATOM 882 N N . SER A 1 117 ? -16.719 1.439 19.564 1.00 89.88 117 SER A N 1
ATOM 883 C CA . SER A 1 117 ? -17.377 0.854 20.730 1.00 89.88 117 SER A CA 1
ATOM 884 C C . SER A 1 117 ? -18.887 1.073 20.680 1.00 89.88 117 SER A C 1
ATOM 886 O O . SER A 1 117 ? -19.362 2.143 20.302 1.00 89.88 117 SER A O 1
ATOM 888 N N . ASP A 1 118 ? -19.656 0.103 21.177 1.00 86.38 118 ASP A N 1
ATOM 889 C CA . ASP A 1 118 ? -21.111 0.236 21.344 1.00 86.38 118 ASP A CA 1
ATOM 890 C C . ASP A 1 118 ? -21.502 1.376 22.302 1.00 86.38 118 ASP A C 1
ATOM 892 O O . ASP A 1 118 ? -22.638 1.854 22.288 1.00 86.38 118 ASP A O 1
ATOM 896 N N . LEU A 1 119 ? -20.559 1.837 23.132 1.00 91.31 119 LEU A N 1
ATOM 897 C CA . LEU A 1 119 ? -20.744 2.980 24.026 1.00 91.31 119 LEU A CA 1
ATOM 898 C C . LEU A 1 119 ? -20.709 4.327 23.291 1.00 91.31 119 LEU A C 1
ATOM 900 O O . LEU A 1 119 ? -21.186 5.325 23.836 1.00 91.31 119 LEU A O 1
ATOM 904 N N . GLU A 1 120 ? -20.186 4.373 22.065 1.00 89.12 120 GLU A N 1
ATOM 905 C CA . GLU A 1 120 ? -20.134 5.573 21.224 1.00 89.12 120 GLU A CA 1
ATOM 906 C C . GLU A 1 120 ? -21.469 5.774 20.502 1.00 89.12 120 GLU A C 1
ATOM 908 O O . GLU A 1 120 ? -21.576 5.795 19.276 1.00 89.12 120 GLU A O 1
ATOM 913 N N . TRP A 1 121 ? -22.529 5.915 21.299 1.00 86.62 121 TRP A N 1
ATOM 914 C CA . TRP A 1 121 ? -23.916 5.951 20.836 1.00 86.62 121 TRP A CA 1
ATOM 915 C C . TRP A 1 121 ? -24.219 7.108 19.864 1.00 86.62 121 TRP A C 1
ATOM 917 O O . TRP A 1 121 ? -25.228 7.059 19.162 1.00 86.62 121 TRP A O 1
ATOM 927 N N . TRP A 1 122 ? -23.357 8.129 19.809 1.00 91.25 122 TRP A N 1
ATOM 928 C CA . TRP A 1 122 ? -23.449 9.256 18.877 1.00 91.25 122 TRP A CA 1
ATOM 929 C C . TRP A 1 122 ? -22.901 8.952 17.474 1.00 91.25 122 TRP A C 1
ATOM 931 O O . TRP A 1 122 ? -23.177 9.716 16.554 1.00 91.25 122 TRP A O 1
ATOM 941 N N . VAL A 1 123 ? -22.133 7.871 17.295 1.00 89.50 123 VAL A N 1
ATOM 942 C CA . VAL A 1 123 ? -21.603 7.453 15.987 1.00 89.50 123 VAL A CA 1
ATOM 943 C C . VAL A 1 123 ? -22.671 6.635 15.254 1.00 89.50 123 VAL A C 1
ATOM 945 O O . VAL A 1 123 ? -23.233 5.735 15.875 1.00 89.50 123 VAL A O 1
ATOM 948 N N . PRO A 1 124 ? -22.986 6.893 13.977 1.00 89.25 124 PRO A N 1
ATOM 949 C CA . PRO A 1 124 ? -23.897 6.054 13.190 1.00 89.25 124 PRO A CA 1
ATOM 950 C C . PRO A 1 124 ? -23.448 4.583 13.119 1.00 89.25 124 PRO A C 1
ATOM 952 O O . PRO A 1 124 ? -22.256 4.301 13.105 1.00 89.25 124 PRO A O 1
ATOM 955 N N . GLU A 1 125 ? -24.381 3.625 13.086 1.00 84.38 125 GLU A N 1
ATOM 956 C CA . GLU A 1 125 ? -24.067 2.181 13.142 1.00 84.38 125 GLU A CA 1
ATOM 957 C C . GLU A 1 125 ? -23.168 1.710 11.981 1.00 84.38 125 GLU A C 1
ATOM 959 O O . GLU A 1 125 ? -22.240 0.932 12.191 1.00 84.38 125 GLU A O 1
ATOM 964 N N . ASP A 1 126 ? -23.375 2.248 10.780 1.00 84.94 126 ASP A N 1
ATOM 965 C CA . ASP A 1 126 ? -22.565 2.010 9.579 1.00 84.94 126 ASP A CA 1
ATOM 966 C C . ASP A 1 126 ? -21.144 2.595 9.672 1.00 84.94 126 ASP A C 1
ATOM 968 O O . ASP A 1 126 ? -20.209 2.131 9.007 1.00 84.94 126 ASP A O 1
ATOM 972 N N . GLU A 1 127 ? -20.952 3.582 10.542 1.00 85.94 127 GLU A N 1
ATOM 973 C CA . GLU A 1 127 ? -19.643 4.138 10.869 1.00 85.94 127 GLU A CA 1
ATOM 974 C C . GLU A 1 127 ? -18.943 3.409 12.017 1.00 85.94 127 GLU A C 1
ATOM 976 O O . GLU A 1 127 ? -17.739 3.592 12.212 1.00 85.94 127 GLU A O 1
ATOM 981 N N . ARG A 1 128 ? -19.660 2.545 12.748 1.00 88.88 128 ARG A N 1
ATOM 982 C CA . ARG A 1 128 ? -19.074 1.788 13.856 1.00 88.88 128 ARG A CA 1
ATOM 983 C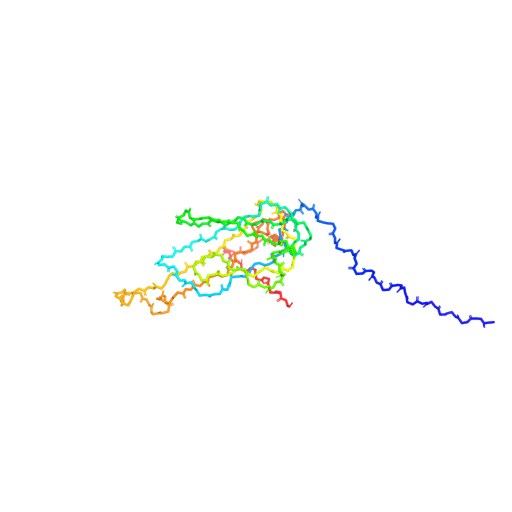 C . ARG A 1 128 ? -18.321 0.552 13.406 1.00 88.88 128 ARG A C 1
ATOM 985 O O . ARG A 1 128 ? -17.402 0.140 14.103 1.00 88.88 128 ARG A O 1
ATOM 992 N N . THR A 1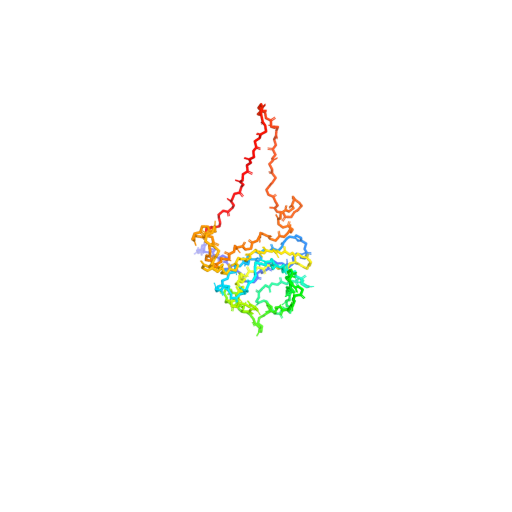 129 ? -18.684 -0.050 12.277 1.00 91.12 129 THR A N 1
ATOM 993 C CA . THR A 1 129 ? -17.994 -1.252 11.800 1.00 91.12 129 THR A CA 1
ATOM 994 C C . THR A 1 129 ? -16.597 -0.925 11.282 1.00 91.12 129 THR A C 1
ATOM 996 O O . THR A 1 129 ? -16.406 0.061 10.554 1.00 91.12 129 THR A O 1
ATOM 999 N N . ALA A 1 130 ? -15.638 -1.793 11.617 1.00 94.56 130 ALA A N 1
ATOM 1000 C CA . ALA A 1 130 ? -14.308 -1.755 11.027 1.00 94.56 130 ALA A CA 1
ATOM 1001 C C . ALA A 1 130 ? -14.398 -1.737 9.494 1.00 94.56 130 ALA A C 1
ATOM 1003 O O . ALA A 1 130 ? -15.205 -2.451 8.891 1.00 94.56 130 ALA A O 1
ATOM 1004 N N . ALA A 1 131 ? -13.578 -0.907 8.860 1.00 94.44 131 ALA A N 1
ATOM 1005 C CA . ALA A 1 131 ? -13.593 -0.742 7.415 1.00 94.44 131 ALA A CA 1
ATOM 1006 C C . ALA A 1 131 ? -12.180 -0.591 6.868 1.00 94.44 131 ALA A C 1
ATOM 1008 O O . ALA A 1 131 ? -11.286 -0.053 7.519 1.00 94.44 131 ALA A O 1
ATOM 1009 N N . ILE A 1 132 ? -12.000 -1.055 5.638 1.00 95.94 132 ILE A N 1
ATOM 1010 C CA . ILE A 1 132 ? -10.750 -0.931 4.905 1.00 95.94 132 ILE A CA 1
ATOM 1011 C C . ILE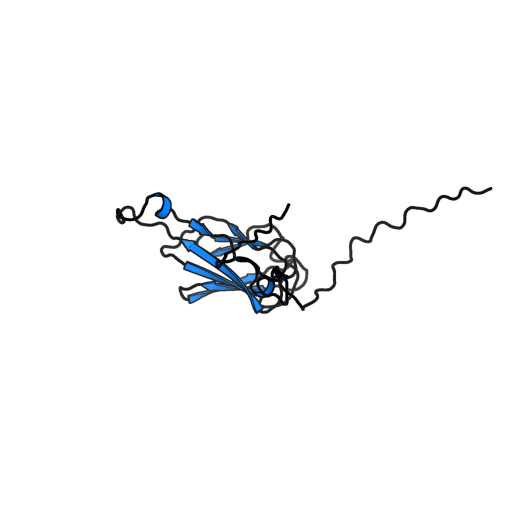 A 1 132 ? -11.058 -0.194 3.607 1.00 95.94 132 ILE A C 1
ATOM 1013 O O . ILE A 1 132 ? -11.966 -0.581 2.866 1.00 95.94 132 ILE A O 1
ATOM 1017 N N . PHE A 1 133 ? -10.288 0.849 3.323 1.00 96.19 133 PHE A N 1
ATOM 1018 C CA . PHE A 1 133 ? -10.378 1.592 2.073 1.00 96.19 133 PHE A CA 1
ATOM 1019 C C . PHE A 1 133 ? -9.312 1.078 1.106 1.00 96.19 133 PHE A C 1
ATOM 1021 O O . PHE A 1 133 ? -8.215 0.715 1.524 1.00 96.19 133 PHE A O 1
ATOM 1028 N N . GLN A 1 134 ? -9.635 0.994 -0.186 1.00 96.56 134 GLN A N 1
ATOM 1029 C CA . GLN A 1 134 ? -8.673 0.488 -1.165 1.00 96.56 134 GLN A CA 1
ATOM 1030 C C . GLN A 1 134 ? -7.499 1.462 -1.354 1.00 96.56 134 GLN A C 1
ATOM 1032 O O . GLN A 1 134 ? -7.690 2.669 -1.185 1.00 96.56 134 GLN A O 1
ATOM 1037 N N . PRO A 1 135 ? -6.302 0.953 -1.705 1.00 96.06 135 PRO A N 1
ATOM 1038 C CA . PRO A 1 135 ? -5.132 1.779 -1.956 1.00 96.06 135 PRO A CA 1
ATOM 1039 C C . PRO A 1 135 ? -5.362 2.877 -2.980 1.00 96.06 135 PRO A C 1
ATOM 1041 O O . PRO A 1 135 ? -6.080 2.695 -3.966 1.00 96.06 135 PRO A O 1
ATOM 1044 N N . SER A 1 136 ? -4.682 4.001 -2.766 1.00 93.81 136 SER A N 1
ATOM 1045 C CA . SER A 1 136 ? -4.467 4.986 -3.816 1.00 93.81 136 SER A CA 1
ATOM 1046 C C . SER A 1 136 ? -3.760 4.348 -5.018 1.00 93.81 136 SER A C 1
ATOM 1048 O O . SER A 1 136 ? -3.082 3.323 -4.901 1.00 93.81 136 SER A O 1
ATOM 1050 N N . ALA A 1 137 ? -3.831 5.014 -6.170 1.00 90.25 137 ALA A N 1
ATOM 1051 C CA . ALA A 1 137 ? -2.854 4.771 -7.224 1.00 90.25 137 ALA A CA 1
ATOM 1052 C C . ALA A 1 137 ? -1.437 5.059 -6.699 1.00 90.25 137 ALA A C 1
ATOM 1054 O O . ALA A 1 137 ? -1.258 5.803 -5.725 1.00 90.25 137 ALA A O 1
ATOM 1055 N N . TRP A 1 138 ? -0.425 4.519 -7.370 1.00 93.06 138 TRP A N 1
ATOM 1056 C CA . TRP A 1 138 ? 0.952 4.878 -7.058 1.00 93.06 138 TRP A CA 1
ATOM 1057 C C . TRP A 1 138 ? 1.169 6.379 -7.251 1.00 93.06 138 TRP A C 1
ATOM 1059 O O . TRP A 1 138 ? 0.655 6.972 -8.200 1.00 93.06 138 TRP A O 1
ATOM 1069 N N . GLN A 1 139 ? 1.935 7.006 -6.365 1.00 92.25 139 GLN A N 1
ATOM 1070 C CA . GLN A 1 139 ? 2.136 8.451 -6.330 1.00 92.25 139 GLN A CA 1
ATOM 1071 C C . GLN A 1 139 ? 2.624 8.986 -7.677 1.00 92.25 139 GLN A C 1
ATOM 1073 O O . GLN A 1 139 ? 2.164 10.031 -8.129 1.00 92.25 139 GLN A O 1
ATOM 1078 N N . ARG A 1 140 ? 3.518 8.262 -8.360 1.00 88.69 140 ARG A N 1
ATOM 1079 C CA . ARG A 1 140 ? 3.981 8.673 -9.692 1.00 88.69 140 ARG A CA 1
ATOM 1080 C C . ARG A 1 140 ? 2.882 8.595 -10.752 1.00 88.69 140 ARG A C 1
ATOM 1082 O O . ARG A 1 140 ? 2.831 9.478 -11.598 1.00 88.69 140 ARG A O 1
ATOM 1089 N N . GLN A 1 141 ? 1.962 7.628 -10.687 1.00 84.94 141 GLN A N 1
ATOM 1090 C CA . GLN A 1 141 ? 0.826 7.555 -11.627 1.00 84.94 141 GLN A CA 1
ATOM 1091 C C . GLN A 1 141 ? -0.098 8.773 -11.506 1.00 84.94 141 GLN A C 1
ATOM 1093 O O . GLN A 1 141 ? -0.808 9.102 -12.447 1.00 84.94 141 GLN A O 1
ATOM 1098 N N . GLN A 1 142 ? -0.077 9.451 -10.359 1.00 80.19 142 GLN A N 1
ATOM 1099 C CA . GLN A 1 142 ? -0.868 10.652 -10.101 1.00 80.19 142 GLN A CA 1
ATOM 1100 C C . GLN A 1 142 ? -0.190 11.940 -10.597 1.00 80.19 142 GLN A C 1
ATOM 1102 O O . GLN A 1 142 ? -0.756 13.021 -10.462 1.00 80.19 142 GLN A O 1
ATOM 1107 N N . THR A 1 143 ? 1.007 11.851 -11.183 1.00 75.75 143 THR A N 1
ATOM 1108 C CA . THR A 1 143 ? 1.706 13.003 -11.770 1.00 75.75 143 THR A CA 1
ATOM 1109 C C . THR A 1 143 ? 1.532 13.044 -13.286 1.00 75.75 143 THR A C 1
ATOM 1111 O O . THR A 1 143 ? 1.558 12.003 -13.948 1.00 75.75 143 THR A O 1
ATOM 1114 N N . GLU A 1 144 ? 1.391 14.248 -13.850 1.00 65.56 144 GLU A N 1
ATOM 1115 C CA . GLU A 1 144 ? 1.264 14.456 -15.306 1.00 65.56 144 GLU A CA 1
ATOM 1116 C C . GLU A 1 144 ? 2.451 13.869 -16.083 1.00 65.56 144 GLU A C 1
ATOM 1118 O O . GLU A 1 144 ? 2.290 13.380 -17.196 1.00 65.56 144 GLU A O 1
ATOM 1123 N N . GLU A 1 145 ? 3.638 13.857 -15.471 1.00 71.94 145 GLU A N 1
ATOM 1124 C CA . GLU A 1 145 ? 4.863 13.321 -16.070 1.00 71.94 145 GLU A CA 1
ATOM 1125 C C . GLU A 1 145 ? 4.790 11.806 -16.338 1.00 71.94 145 GLU A C 1
ATOM 1127 O O . GLU A 1 145 ? 5.422 11.320 -17.277 1.00 71.94 145 GLU A O 1
ATOM 1132 N N . PHE A 1 146 ? 4.027 11.047 -15.540 1.00 65.94 146 PHE A N 1
ATOM 1133 C CA . PHE A 1 146 ? 4.119 9.582 -15.531 1.00 65.94 146 PHE A CA 1
ATOM 1134 C C . PHE A 1 146 ? 2.789 8.825 -15.630 1.00 65.94 146 PHE A C 1
ATOM 1136 O O . PHE A 1 146 ? 2.805 7.595 -15.552 1.00 65.94 146 PHE A O 1
ATOM 1143 N N . GLY A 1 147 ? 1.653 9.501 -15.824 1.00 61.00 147 GLY A N 1
ATOM 1144 C CA . GLY A 1 147 ? 0.399 8.796 -16.116 1.00 61.00 147 GLY A CA 1
ATOM 1145 C C . GLY A 1 147 ? -0.898 9.465 -15.679 1.00 61.00 147 GLY A C 1
ATOM 1146 O O . GLY A 1 147 ? -1.956 8.887 -15.932 1.00 61.00 147 GLY A O 1
ATOM 1147 N N . ALA A 1 148 ? -0.858 10.648 -15.057 1.00 65.19 148 ALA A N 1
ATOM 1148 C CA . ALA A 1 148 ? -2.095 11.345 -14.729 1.00 65.19 148 ALA A CA 1
ATOM 1149 C C . ALA A 1 148 ? -2.812 11.776 -16.019 1.00 65.19 148 ALA A C 1
ATOM 1151 O O . ALA A 1 148 ? -2.162 12.270 -16.945 1.00 65.19 148 ALA A O 1
ATOM 1152 N N . PRO A 1 149 ? -4.143 11.609 -16.109 1.00 63.28 149 PRO A N 1
ATOM 1153 C CA . PRO A 1 149 ? -4.894 12.114 -17.245 1.00 63.28 149 PRO A CA 1
ATOM 1154 C C . PRO A 1 149 ? -4.779 13.642 -17.303 1.00 63.28 149 PRO A C 1
ATOM 1156 O O . PRO A 1 149 ? -5.185 14.336 -16.373 1.00 63.28 149 PRO A O 1
ATOM 1159 N N . VAL A 1 150 ? -4.247 14.161 -18.409 1.00 65.62 150 VAL A N 1
ATOM 1160 C CA . VAL A 1 150 ? -4.174 15.602 -18.674 1.00 65.62 150 VAL A CA 1
ATOM 1161 C C . VAL A 1 150 ? -5.427 16.020 -19.438 1.00 65.62 150 VAL A C 1
ATOM 1163 O O . VAL A 1 150 ? -5.743 15.463 -20.491 1.00 65.62 150 VAL A O 1
ATOM 1166 N N . VAL A 1 151 ? -6.155 17.002 -18.906 1.00 67.38 151 VAL A N 1
ATOM 1167 C CA . VAL A 1 151 ? -7.286 17.621 -19.606 1.00 67.38 151 VAL A CA 1
ATOM 1168 C C . VAL A 1 151 ? -6.756 18.791 -20.428 1.00 67.38 151 VAL A C 1
ATOM 1170 O O . VAL A 1 151 ? -6.403 19.835 -19.885 1.00 67.38 151 VAL A O 1
ATOM 1173 N N . GLU A 1 152 ? -6.701 18.623 -21.747 1.00 70.12 152 GLU A N 1
ATOM 1174 C CA . GLU A 1 152 ? -6.267 19.673 -22.670 1.00 70.12 152 GLU A CA 1
ATOM 1175 C C . GLU A 1 152 ? -7.467 20.409 -23.293 1.00 70.12 152 GLU A C 1
ATOM 1177 O O . GLU A 1 152 ? -8.438 19.792 -23.733 1.00 70.12 152 GLU A O 1
ATOM 1182 N N . GLY A 1 153 ? -7.389 21.742 -23.370 1.00 76.25 153 GLY A N 1
ATOM 1183 C CA . GLY A 1 153 ? -8.384 22.596 -24.032 1.00 76.25 153 GLY A CA 1
ATOM 1184 C C . GLY A 1 153 ? -8.783 23.827 -23.206 1.00 76.25 153 GLY A C 1
ATOM 1185 O O . GLY A 1 153 ? -8.621 23.834 -21.987 1.00 76.25 153 GLY A O 1
ATOM 1186 N N . PRO A 1 154 ? -9.288 24.905 -23.841 1.00 77.50 154 PRO A N 1
ATOM 1187 C CA . PRO A 1 154 ? -9.744 26.079 -23.108 1.00 77.50 154 PRO A CA 1
ATOM 1188 C C . PRO A 1 154 ? -11.034 25.765 -22.340 1.00 77.50 154 PRO A C 1
ATOM 1190 O O . PRO A 1 154 ? -12.042 25.371 -22.933 1.00 77.50 154 PRO A O 1
ATOM 1193 N N . TYR A 1 155 ? -11.027 26.001 -21.029 1.00 79.31 155 TYR A N 1
ATOM 1194 C CA . TYR A 1 155 ? -12.253 25.999 -20.240 1.00 79.31 155 TYR A CA 1
ATOM 1195 C C . TYR A 1 155 ? -13.098 27.229 -20.600 1.00 79.31 155 TYR A C 1
ATOM 1197 O O . TYR A 1 155 ? -12.630 28.362 -20.507 1.00 79.31 155 TYR A O 1
ATOM 1205 N N . THR A 1 156 ? -14.336 27.008 -21.046 1.00 85.00 156 THR A N 1
ATOM 1206 C CA . THR A 1 156 ? -15.277 28.081 -21.436 1.00 85.00 156 THR A CA 1
ATOM 1207 C C . THR A 1 156 ? -16.493 28.169 -20.514 1.00 85.00 156 THR A C 1
ATOM 1209 O O . THR A 1 156 ? -17.449 28.884 -20.817 1.00 85.00 156 THR A O 1
ATOM 1212 N N . GLY A 1 157 ? -16.471 27.445 -19.390 1.00 81.94 157 GLY A N 1
ATOM 1213 C CA . GLY A 1 157 ? -17.526 27.517 -18.389 1.00 81.94 157 GLY A CA 1
ATOM 1214 C C . GLY A 1 157 ? -17.533 28.861 -17.662 1.00 81.94 157 GLY A C 1
ATOM 1215 O O . GLY A 1 157 ? -16.516 29.542 -17.552 1.00 81.94 157 GLY A O 1
ATOM 1216 N N . THR A 1 158 ? -18.709 29.255 -17.183 1.00 83.12 158 THR A N 1
ATOM 1217 C CA . THR A 1 158 ? -18.920 30.520 -16.461 1.00 83.12 158 THR A CA 1
ATOM 1218 C C . THR A 1 158 ? -18.682 30.410 -14.953 1.00 83.12 158 THR A C 1
ATOM 1220 O O . THR A 1 158 ? -18.707 31.426 -14.267 1.00 83.12 158 THR A O 1
ATOM 1223 N N . GLU A 1 159 ? -18.481 29.196 -14.444 1.00 87.44 159 GLU A N 1
ATOM 1224 C CA . GLU A 1 159 ? -18.281 28.861 -13.028 1.00 87.44 159 GLU A CA 1
ATOM 1225 C C . GLU A 1 159 ? -17.204 27.782 -12.916 1.00 87.44 159 GLU A C 1
ATOM 1227 O O . GLU A 1 159 ? -16.961 27.078 -13.893 1.00 87.44 159 GLU A O 1
ATOM 1232 N N . ASP A 1 160 ? -16.578 27.619 -11.754 1.00 81.06 160 ASP A N 1
ATOM 1233 C CA . ASP A 1 160 ? -15.630 26.526 -11.527 1.00 81.06 160 ASP A CA 1
ATOM 1234 C C . ASP A 1 160 ? -16.366 25.176 -11.515 1.00 81.06 160 ASP A C 1
ATOM 1236 O O . ASP A 1 160 ? -17.438 25.043 -10.922 1.00 81.06 160 ASP A O 1
ATOM 1240 N N . GLN A 1 161 ? -15.800 24.169 -12.184 1.00 77.69 161 GLN A N 1
ATOM 1241 C CA . GLN A 1 161 ? -16.344 22.810 -12.229 1.00 77.69 161 GLN A CA 1
ATOM 1242 C C . GLN A 1 161 ? -15.282 21.801 -11.803 1.00 77.69 161 GLN A C 1
ATOM 1244 O O . GLN A 1 161 ? -14.140 21.856 -12.256 1.00 77.69 161 GLN A O 1
ATOM 1249 N N . GLU A 1 162 ? -15.684 20.862 -10.950 1.00 75.44 162 GLU A N 1
ATOM 1250 C CA . GLU A 1 162 ? -14.850 19.752 -10.499 1.00 75.44 162 GLU A CA 1
ATOM 1251 C C . GLU A 1 162 ? -15.230 18.478 -11.265 1.00 75.44 162 GLU A C 1
ATOM 1253 O O . GLU A 1 162 ? -16.410 18.136 -11.377 1.00 75.44 162 GLU A O 1
ATOM 1258 N N . PHE A 1 163 ? -14.231 17.779 -11.808 1.00 67.94 163 PHE A N 1
ATOM 1259 C CA . PHE A 1 163 ? -14.417 16.547 -12.572 1.00 67.94 163 PHE A CA 1
ATOM 1260 C C . PHE A 1 163 ? -13.618 15.411 -11.936 1.00 67.94 163 PHE A C 1
ATOM 1262 O O . PHE A 1 163 ? -12.424 15.550 -11.679 1.00 67.94 163 PHE A O 1
ATOM 1269 N N . THR A 1 164 ? -14.257 14.257 -11.749 1.00 63.94 164 THR A N 1
ATOM 1270 C CA . THR A 1 164 ? -13.587 13.029 -11.310 1.00 63.94 164 THR A CA 1
ATOM 1271 C C . THR A 1 164 ? -13.482 12.060 -12.482 1.00 63.94 164 THR A C 1
ATOM 1273 O O . THR A 1 164 ? -14.494 11.638 -13.042 1.00 63.94 164 THR A O 1
ATOM 1276 N N . LEU A 1 165 ? -12.256 11.689 -12.849 1.00 62.75 165 LEU A N 1
ATOM 1277 C CA . LEU A 1 165 ? -11.994 10.660 -13.853 1.00 62.75 165 LEU A CA 1
ATOM 1278 C C . LEU A 1 165 ? -11.764 9.322 -13.149 1.00 62.75 165 LEU A C 1
ATOM 1280 O O . LEU A 1 165 ? -10.833 9.179 -12.361 1.00 62.75 165 LEU A O 1
ATOM 1284 N N . THR A 1 166 ? -12.605 8.332 -13.439 1.00 55.09 166 THR A N 1
ATOM 1285 C CA . THR A 1 166 ? -12.445 6.967 -12.923 1.00 55.09 166 THR A CA 1
ATOM 1286 C C . THR A 1 166 ? -12.044 6.042 -14.064 1.00 55.09 166 THR A C 1
ATOM 1288 O O . THR A 1 166 ? -12.825 5.818 -14.987 1.00 55.09 166 THR A O 1
ATOM 1291 N N . ILE A 1 167 ? -10.835 5.483 -14.001 1.00 57.72 167 ILE A N 1
ATOM 1292 C CA . ILE A 1 167 ? -10.410 4.430 -14.927 1.00 57.72 167 ILE A CA 1
ATOM 1293 C C . ILE A 1 167 ? -10.985 3.109 -14.412 1.00 57.72 167 ILE A C 1
ATOM 1295 O O . ILE A 1 167 ? -10.590 2.632 -13.350 1.00 57.72 167 ILE A O 1
ATOM 1299 N N . GLN A 1 168 ? -11.925 2.516 -15.148 1.00 43.62 168 GLN A N 1
ATOM 1300 C CA . GLN A 1 168 ? -12.380 1.151 -14.882 1.00 43.62 168 GLN A CA 1
ATOM 1301 C C . GLN A 1 168 ? -11.612 0.187 -15.788 1.00 43.62 168 GLN A C 1
ATOM 1303 O O . GLN A 1 168 ? -11.772 0.218 -17.006 1.00 43.62 168 GLN A O 1
ATOM 1308 N N . GLY A 1 169 ? -10.748 -0.637 -15.192 1.00 42.59 169 GLY A N 1
ATOM 1309 C CA . GLY A 1 169 ? -10.130 -1.770 -15.881 1.00 42.59 169 GLY A CA 1
ATOM 1310 C C . GLY A 1 169 ? -11.158 -2.882 -16.095 1.00 42.59 169 GLY A C 1
ATOM 1311 O O . GLY A 1 169 ? -11.891 -3.218 -15.164 1.00 42.59 169 GLY A O 1
ATOM 1312 N N . SER A 1 170 ? -11.227 -3.405 -17.320 1.00 33.62 170 SER A N 1
ATOM 1313 C CA . SER A 1 170 ? -12.055 -4.555 -17.718 1.00 33.62 170 SER A CA 1
ATOM 1314 C C . SER A 1 170 ? -11.377 -5.886 -17.436 1.00 33.62 170 SER A C 1
ATOM 1316 O O . SER A 1 170 ? -10.171 -5.965 -17.766 1.00 33.62 170 SER A O 1
#

Radius of gyration: 21.89 Å; chains: 1; bounding box: 39×56×84 Å